Protein AF-A0A6J1W3P2-F1 (afdb_monomer_lite)

Foldseek 3Di:
DCVVLCVPDDDDPVCLLQDALVNLLSLLQVLVCLVPVPDDCVVHDCLPVVQVVCVVLPPPDGDHSVLSRCCNPNVSVVVSVVSSVVSNVSSVVVVVCVVCVPPPVVPDPDDDDDDDDDDDDDD

pLDDT: mean 83.24, std 16.99, range [40.06, 97.94]

Secondary structure (DSSP, 8-state):
-TTTTT-SS---HHHHHT--HHHHHHHHHHHHHTT-TT---TTS-HHHHHHHHHHHTT-SS---HHHHHSTTSTTTHHHHHHHHHHHHHHHHHHHHHHHS------TTS----SS--------

Sequence (123 aa):
FLTRYGYGPIVTVKSLQTLSVKDFVKIFSFIYEQFCPSYDLSGSKFEEEIPRIFKDLGYPFALSKSSMYTVGAPHMWPQIVVALVWLIDCYKLFTYMKEKPQSFDEEQILGETVDGILHNKVF

Structure (mmCIF, N/CA/C/O backbone):
data_AF-A0A6J1W3P2-F1
#
_entry.id   AF-A0A6J1W3P2-F1
#
loop_
_atom_site.group_PDB
_atom_site.id
_atom_site.type_symbol
_atom_site.label_atom_id
_atom_site.label_alt_id
_atom_site.label_comp_id
_atom_site.label_asym_id
_atom_site.label_entity_id
_atom_site.label_seq_id
_atom_site.pdbx_PDB_ins_code
_atom_site.Cartn_x
_atom_site.Cartn_y
_atom_site.Cartn_z
_atom_site.occupancy
_atom_site.B_iso_or_equiv
_atom_site.auth_seq_id
_atom_site.auth_comp_id
_atom_site.auth_asym_id
_atom_site.auth_atom_id
_atom_site.pdbx_PDB_model_num
ATOM 1 N N . PHE A 1 1 ? -10.287 1.479 -8.592 1.00 89.56 1 PHE A N 1
ATOM 2 C CA . PHE A 1 1 ? -10.245 2.215 -7.312 1.00 89.56 1 PHE A CA 1
ATOM 3 C C . PHE A 1 1 ? -9.426 3.488 -7.456 1.00 89.56 1 PHE A C 1
ATOM 5 O O . PHE A 1 1 ? -10.027 4.547 -7.450 1.00 89.56 1 PHE A O 1
ATOM 12 N N . LEU A 1 2 ? -8.117 3.391 -7.717 1.00 92.06 2 LEU A N 1
ATOM 13 C CA . LEU A 1 2 ? -7.205 4.540 -7.856 1.00 92.06 2 LEU A CA 1
ATOM 14 C C . LEU A 1 2 ? -7.755 5.668 -8.747 1.00 92.06 2 LEU A C 1
ATOM 16 O O . LEU A 1 2 ? -7.921 6.784 -8.278 1.00 92.06 2 LEU A O 1
ATOM 20 N N . THR A 1 3 ? -8.176 5.362 -9.978 1.00 90.88 3 THR A N 1
ATOM 21 C CA . THR A 1 3 ? -8.790 6.358 -10.878 1.00 90.88 3 THR A CA 1
ATOM 22 C C . THR A 1 3 ? -10.088 6.959 -10.329 1.00 90.88 3 THR A C 1
ATOM 24 O O . THR A 1 3 ? -10.329 8.147 -10.489 1.00 90.88 3 THR A O 1
ATOM 27 N N . ARG A 1 4 ? -10.931 6.154 -9.666 1.00 90.12 4 ARG A N 1
ATOM 28 C CA . ARG A 1 4 ? -12.237 6.594 -9.141 1.00 90.12 4 ARG A CA 1
ATOM 29 C C . ARG A 1 4 ? -12.090 7.588 -7.988 1.00 90.12 4 ARG A C 1
ATOM 31 O O . ARG A 1 4 ? -12.907 8.490 -7.885 1.00 90.12 4 ARG A O 1
ATOM 38 N N . TYR A 1 5 ? -11.079 7.405 -7.143 1.00 90.38 5 TYR A N 1
ATOM 39 C CA . TYR A 1 5 ? -10.814 8.264 -5.985 1.00 90.38 5 TYR A CA 1
ATOM 40 C C . TYR A 1 5 ? -9.812 9.389 -6.299 1.00 90.38 5 TYR A C 1
ATOM 42 O O . TYR A 1 5 ? -9.384 10.096 -5.397 1.00 90.38 5 TYR A O 1
ATOM 50 N N . GLY A 1 6 ? -9.438 9.573 -7.572 1.00 90.88 6 GLY A N 1
ATOM 51 C CA . GLY A 1 6 ? -8.596 10.694 -7.992 1.00 90.88 6 GLY A CA 1
ATOM 52 C C . GLY A 1 6 ? -7.105 10.521 -7.698 1.00 90.88 6 GLY A C 1
ATOM 53 O O . GLY A 1 6 ? -6.418 11.511 -7.466 1.00 90.88 6 GLY A O 1
ATOM 54 N N . TYR A 1 7 ? -6.581 9.290 -7.728 1.00 90.06 7 TYR A N 1
ATOM 55 C CA . TYR A 1 7 ? -5.133 9.071 -7.697 1.00 90.06 7 TYR A CA 1
ATOM 56 C C . TYR A 1 7 ? -4.492 9.803 -8.885 1.00 90.06 7 TYR A C 1
ATOM 58 O O . TYR A 1 7 ? -4.730 9.440 -10.036 1.00 90.06 7 TYR A O 1
ATOM 66 N N . GLY A 1 8 ? -3.731 10.863 -8.601 1.00 87.25 8 GLY A N 1
ATOM 67 C CA . GLY A 1 8 ? -3.222 11.795 -9.613 1.00 87.25 8 GLY A CA 1
ATOM 68 C C . GLY A 1 8 ? -2.392 11.150 -10.736 1.00 87.25 8 GLY A C 1
ATOM 69 O O . GLY A 1 8 ? -2.587 11.510 -11.898 1.00 87.25 8 GLY A O 1
ATOM 70 N N . PRO A 1 9 ? -1.475 10.204 -10.443 1.00 84.44 9 PRO A N 1
ATOM 71 C CA . PRO A 1 9 ? -0.714 9.515 -11.480 1.00 84.44 9 PRO A CA 1
ATOM 72 C C . PRO A 1 9 ? -1.586 8.627 -12.377 1.00 84.44 9 PRO A C 1
ATOM 74 O O . PRO A 1 9 ? -2.467 7.906 -11.911 1.00 84.44 9 PRO A O 1
ATOM 77 N N . ILE A 1 10 ? -1.272 8.602 -13.675 1.00 81.75 10 ILE A N 1
ATOM 78 C CA . ILE A 1 10 ? -1.911 7.682 -14.622 1.00 81.75 10 ILE A CA 1
ATOM 79 C C . ILE A 1 10 ? -1.441 6.258 -14.318 1.00 81.75 10 ILE A C 1
ATOM 81 O O . ILE A 1 10 ? -0.257 5.941 -14.434 1.00 81.75 10 ILE A O 1
ATOM 85 N N . VAL A 1 11 ? -2.383 5.386 -13.966 1.00 85.25 11 VAL A N 1
ATOM 86 C CA . VAL A 1 11 ? -2.122 3.972 -13.687 1.00 85.25 11 VAL A CA 1
ATOM 87 C C . VAL A 1 11 ? -2.716 3.116 -14.799 1.00 85.25 11 VAL A C 1
ATOM 89 O O . VAL A 1 11 ? -3.909 3.185 -15.083 1.00 85.25 11 VAL A O 1
ATOM 92 N N . THR A 1 12 ? -1.881 2.279 -15.414 1.00 84.69 12 THR A N 1
ATOM 93 C CA . THR A 1 12 ? -2.283 1.276 -16.409 1.00 84.69 12 THR A CA 1
ATOM 94 C C . THR A 1 12 ? -2.017 -0.130 -15.879 1.00 84.69 12 THR A C 1
ATOM 96 O O . THR A 1 12 ? -1.202 -0.322 -14.979 1.00 84.69 12 THR A O 1
ATOM 99 N N . VAL A 1 13 ? -2.645 -1.149 -16.471 1.00 82.75 13 VAL A N 1
ATOM 100 C CA . VAL A 1 13 ? -2.378 -2.554 -16.103 1.00 82.75 13 VAL A CA 1
ATOM 101 C C . VAL A 1 13 ? -0.896 -2.910 -16.288 1.00 82.75 13 VAL A C 1
ATOM 103 O O . VAL A 1 13 ? -0.321 -3.601 -15.454 1.00 82.75 13 VAL A O 1
ATOM 106 N N . LYS A 1 14 ? -0.253 -2.383 -17.339 1.00 81.62 14 LYS A N 1
ATOM 107 C CA . LYS A 1 14 ? 1.176 -2.609 -17.599 1.00 81.62 14 LYS A CA 1
ATOM 108 C C . LYS A 1 14 ? 2.069 -1.925 -16.567 1.00 81.62 14 LYS A C 1
ATOM 110 O O . LYS A 1 14 ? 2.984 -2.558 -16.060 1.00 81.62 14 LYS A O 1
ATOM 115 N N . SER A 1 15 ? 1.787 -0.665 -16.221 1.00 81.38 15 SER A N 1
ATOM 116 C CA . SER A 1 15 ? 2.583 0.046 -15.210 1.00 81.38 15 SER A CA 1
ATOM 117 C C . SER A 1 15 ? 2.446 -0.588 -13.827 1.00 81.38 15 SER A C 1
ATOM 119 O O . SER A 1 15 ? 3.390 -0.549 -13.049 1.00 81.38 15 SER A O 1
ATOM 121 N N . LEU A 1 16 ? 1.293 -1.205 -13.540 1.00 81.50 16 LEU A N 1
ATOM 122 C CA . LEU A 1 16 ? 1.069 -1.971 -12.318 1.00 81.50 16 LEU A CA 1
ATOM 123 C C . LEU A 1 16 ? 1.976 -3.205 -12.221 1.00 81.50 16 LEU A C 1
ATOM 125 O O . LEU A 1 16 ? 2.517 -3.479 -11.161 1.00 81.50 16 LEU A O 1
ATOM 129 N N . GLN A 1 17 ? 2.202 -3.918 -13.324 1.00 80.69 17 GLN A N 1
ATOM 130 C CA . GLN A 1 17 ? 3.057 -5.112 -13.340 1.00 80.69 17 GLN A CA 1
ATOM 131 C C . GLN A 1 17 ? 4.547 -4.816 -13.121 1.00 80.69 17 GLN A C 1
ATOM 133 O O . GLN A 1 17 ? 5.300 -5.722 -12.780 1.00 80.69 17 GLN A O 1
ATOM 138 N N . THR A 1 18 ? 4.975 -3.569 -13.318 1.00 81.81 18 THR A N 1
ATOM 139 C CA . THR A 1 18 ? 6.371 -3.131 -13.170 1.00 81.81 18 THR A CA 1
ATOM 140 C C . THR A 1 18 ? 6.496 -2.034 -12.114 1.00 81.81 18 THR A C 1
ATOM 142 O O . THR A 1 18 ? 7.213 -1.052 -12.311 1.00 81.81 18 THR A O 1
ATOM 145 N N . LEU A 1 19 ? 5.741 -2.153 -11.021 1.00 85.25 19 LEU A N 1
ATOM 146 C CA . LEU A 1 19 ? 5.683 -1.124 -9.993 1.00 85.25 19 LEU A CA 1
ATOM 147 C C . LEU A 1 19 ? 7.014 -1.011 -9.239 1.00 85.25 19 LEU A C 1
ATOM 149 O O . LEU A 1 19 ? 7.551 -2.008 -8.752 1.00 85.25 19 LEU A O 1
ATOM 153 N N . SER A 1 20 ? 7.531 0.208 -9.082 1.00 90.19 20 SER A N 1
ATOM 154 C CA . SER A 1 20 ? 8.659 0.436 -8.179 1.00 90.19 20 SER A CA 1
ATOM 155 C C . SER A 1 20 ? 8.203 0.399 -6.715 1.00 90.19 20 SER A C 1
ATOM 157 O O . SER A 1 20 ? 7.032 0.627 -6.408 1.00 90.19 20 SER A O 1
ATOM 159 N N . VAL A 1 21 ? 9.139 0.189 -5.784 1.00 92.19 21 VAL A N 1
ATOM 160 C CA . VAL A 1 21 ? 8.868 0.307 -4.336 1.00 92.19 21 VAL A CA 1
ATOM 161 C C . VAL A 1 21 ? 8.288 1.685 -3.998 1.00 92.19 21 VAL A C 1
ATOM 163 O O . VAL A 1 21 ? 7.344 1.796 -3.223 1.00 92.19 21 VAL A O 1
ATOM 166 N N . LYS A 1 22 ? 8.796 2.747 -4.634 1.00 91.00 22 LYS A N 1
ATOM 167 C CA . LYS A 1 22 ? 8.313 4.118 -4.427 1.00 91.00 22 LYS A CA 1
ATOM 168 C C . LYS A 1 22 ? 6.866 4.290 -4.885 1.00 91.00 22 LYS A C 1
ATOM 170 O O . LYS A 1 22 ? 6.091 4.971 -4.219 1.00 91.00 22 LYS A O 1
ATOM 175 N N . ASP A 1 23 ? 6.504 3.689 -6.012 1.00 91.62 23 ASP A N 1
ATOM 176 C CA . ASP A 1 23 ? 5.132 3.737 -6.515 1.00 91.62 23 ASP A CA 1
ATOM 177 C C . ASP A 1 23 ? 4.198 2.906 -5.636 1.00 91.62 23 ASP A C 1
ATOM 179 O O . ASP A 1 23 ? 3.095 3.356 -5.341 1.00 91.62 23 ASP A O 1
ATOM 183 N N . PHE A 1 24 ? 4.656 1.753 -5.138 1.00 93.44 24 PHE A N 1
ATOM 184 C CA . PHE A 1 24 ? 3.901 0.937 -4.183 1.00 93.44 24 PHE A CA 1
ATOM 185 C C . PHE A 1 24 ? 3.573 1.731 -2.925 1.00 93.44 24 PHE A C 1
ATOM 187 O O . PHE A 1 24 ? 2.412 1.798 -2.535 1.00 93.44 24 PHE A O 1
ATOM 194 N N . VAL A 1 25 ? 4.578 2.384 -2.341 1.00 93.88 25 VAL A N 1
ATOM 195 C CA . VAL A 1 25 ? 4.407 3.213 -1.146 1.00 93.88 25 VAL A CA 1
ATOM 196 C C . VAL A 1 25 ? 3.394 4.331 -1.403 1.00 93.88 25 VAL A C 1
ATOM 198 O O . VAL A 1 25 ? 2.477 4.509 -0.612 1.00 93.88 25 VAL A O 1
ATOM 201 N N . LYS A 1 26 ? 3.482 5.032 -2.542 1.00 92.94 26 LYS A N 1
ATOM 202 C CA . LYS A 1 26 ? 2.505 6.074 -2.906 1.00 92.94 26 LYS A CA 1
ATOM 203 C C . LYS A 1 26 ? 1.087 5.531 -3.070 1.00 92.94 26 LYS A C 1
ATOM 205 O O . LYS A 1 26 ? 0.136 6.197 -2.678 1.00 92.94 26 LYS A O 1
ATOM 210 N N . ILE A 1 27 ? 0.934 4.367 -3.702 1.00 94.44 27 ILE A N 1
ATOM 211 C CA . ILE A 1 27 ? -0.373 3.726 -3.887 1.00 94.44 27 ILE A CA 1
ATOM 212 C C . ILE A 1 27 ? -0.946 3.305 -2.534 1.00 94.44 27 ILE A C 1
ATOM 214 O O . ILE A 1 27 ? -2.114 3.576 -2.267 1.00 94.44 27 ILE A O 1
ATOM 218 N N . PHE A 1 28 ? -0.133 2.675 -1.685 1.00 95.44 28 PHE A N 1
ATOM 219 C CA . PHE A 1 28 ? -0.529 2.287 -0.337 1.00 95.44 28 PHE A CA 1
ATOM 220 C C . PHE A 1 28 ? -0.976 3.505 0.475 1.00 95.44 28 PHE A C 1
ATOM 222 O O . PHE A 1 28 ? -2.098 3.499 0.975 1.00 95.44 28 PHE A O 1
ATOM 229 N N . SER A 1 29 ? -0.151 4.556 0.549 1.00 94.44 29 SER A N 1
ATOM 230 C CA . SER A 1 29 ? -0.478 5.775 1.297 1.00 94.44 29 SER A CA 1
ATOM 231 C C . SER A 1 29 ? -1.778 6.396 0.807 1.00 94.44 29 SER A C 1
ATOM 233 O O . SER A 1 29 ? -2.663 6.637 1.614 1.00 94.44 29 SER A O 1
ATOM 235 N N . PHE A 1 30 ? -1.960 6.527 -0.509 1.00 94.81 30 PHE A N 1
ATOM 236 C CA . PHE A 1 30 ? -3.196 7.064 -1.075 1.00 94.81 30 PHE A CA 1
ATOM 237 C C . PHE A 1 30 ? -4.447 6.267 -0.667 1.00 94.81 30 PHE A C 1
ATOM 239 O O . PHE A 1 30 ? -5.490 6.853 -0.376 1.00 94.81 30 PHE A O 1
ATOM 246 N N . ILE A 1 31 ? -4.367 4.929 -0.664 1.00 95.12 31 ILE A N 1
ATOM 247 C CA . ILE A 1 31 ? -5.483 4.076 -0.229 1.00 95.12 31 ILE A CA 1
ATOM 248 C C . ILE A 1 31 ? -5.707 4.241 1.278 1.00 95.12 31 ILE A C 1
ATOM 250 O O . ILE A 1 31 ? -6.850 4.363 1.713 1.00 95.12 31 ILE A O 1
ATOM 254 N N . TYR A 1 32 ? -4.638 4.251 2.075 1.00 94.56 32 TYR A N 1
ATOM 255 C CA . TYR A 1 32 ? -4.738 4.309 3.529 1.00 94.56 32 TYR A CA 1
ATOM 256 C C . TYR A 1 32 ? -5.200 5.682 4.048 1.00 94.56 32 TYR A C 1
ATOM 258 O O . TYR A 1 32 ? -5.978 5.750 4.997 1.00 94.56 32 TYR A O 1
ATOM 266 N N . GLU A 1 33 ? -4.850 6.767 3.358 1.00 93.94 33 GLU A N 1
ATOM 267 C CA . GLU A 1 33 ? -5.364 8.124 3.595 1.00 93.94 33 GLU A CA 1
ATOM 268 C C . GLU A 1 33 ? -6.895 8.205 3.482 1.00 93.94 33 GLU A C 1
ATOM 270 O O . GLU A 1 33 ? -7.516 9.049 4.127 1.00 93.94 33 GLU A O 1
ATOM 275 N N . GLN A 1 34 ? -7.535 7.299 2.726 1.00 91.69 34 GLN A N 1
ATOM 276 C CA . GLN A 1 34 ? -9.000 7.234 2.672 1.00 91.69 34 GLN A CA 1
ATOM 277 C C . GLN A 1 34 ? -9.616 6.791 4.008 1.00 91.69 34 GLN A C 1
ATOM 279 O O . GLN A 1 34 ? -10.750 7.159 4.312 1.00 91.69 34 GLN A O 1
ATOM 284 N N . PHE A 1 35 ? -8.887 6.004 4.806 1.00 87.25 35 PHE A N 1
ATOM 285 C CA . PHE A 1 35 ? -9.290 5.632 6.164 1.00 87.25 35 PHE A CA 1
ATOM 286 C C . PHE A 1 35 ? -8.880 6.690 7.184 1.00 87.25 35 PHE A C 1
ATOM 288 O O . PHE A 1 35 ? -9.663 7.043 8.063 1.00 87.25 35 PHE A O 1
ATOM 295 N N . CYS A 1 36 ? -7.639 7.163 7.079 1.00 88.88 36 CYS A N 1
ATOM 296 C CA . CYS A 1 36 ? -7.019 8.065 8.035 1.00 88.88 36 CYS A CA 1
ATOM 297 C C . CYS A 1 36 ? -6.439 9.277 7.294 1.00 88.88 36 CYS A C 1
ATOM 299 O O . CYS A 1 36 ? -5.286 9.232 6.864 1.00 88.88 36 CYS A O 1
ATOM 301 N N . PRO A 1 37 ? -7.200 10.379 7.153 1.00 88.88 37 PRO A N 1
ATOM 302 C CA . PRO A 1 37 ? -6.749 11.564 6.418 1.00 88.88 37 PRO A CA 1
ATOM 303 C C . PRO A 1 37 ? -5.502 12.244 7.001 1.00 88.88 37 PRO A C 1
ATOM 305 O O . PRO A 1 37 ? -4.864 13.037 6.320 1.00 88.88 37 PRO A O 1
ATOM 308 N N . SER A 1 38 ? -5.163 11.963 8.263 1.00 88.00 38 SER A N 1
ATOM 309 C CA . SER A 1 38 ? -3.959 12.467 8.934 1.00 88.00 38 SER A CA 1
ATOM 310 C C . SER A 1 38 ? -2.757 11.527 8.817 1.00 88.00 38 SER A C 1
ATOM 312 O O . SER A 1 38 ? -1.765 11.730 9.513 1.00 88.00 38 SER A O 1
ATOM 314 N N . TYR A 1 39 ? -2.859 10.455 8.030 1.00 88.56 39 TYR A N 1
ATOM 315 C CA . TYR A 1 39 ? -1.763 9.517 7.850 1.00 88.56 39 TYR A CA 1
ATOM 316 C C . TYR A 1 39 ? -0.586 10.185 7.135 1.00 88.56 39 TYR A C 1
ATOM 318 O O . TYR A 1 39 ? -0.744 10.749 6.056 1.00 88.56 39 TYR A O 1
ATOM 326 N N . ASP A 1 40 ? 0.599 10.073 7.728 1.00 84.88 40 ASP A N 1
ATOM 327 C CA . ASP A 1 40 ? 1.853 10.511 7.130 1.00 84.88 40 ASP A CA 1
ATOM 328 C C . ASP A 1 40 ? 2.945 9.472 7.402 1.00 84.88 40 ASP A C 1
ATOM 330 O O . ASP A 1 40 ? 3.196 9.088 8.543 1.00 84.88 40 ASP A O 1
ATOM 334 N N . LEU A 1 41 ? 3.599 9.027 6.330 1.00 84.62 41 LEU A N 1
ATOM 335 C CA . LEU A 1 41 ? 4.685 8.048 6.362 1.00 84.62 41 LEU A CA 1
ATOM 336 C C . LEU A 1 41 ? 6.062 8.717 6.569 1.00 84.62 41 LEU A C 1
ATOM 338 O O . LEU A 1 41 ? 7.068 8.025 6.713 1.00 84.62 41 LEU A O 1
ATOM 342 N N . SER A 1 42 ? 6.153 10.054 6.560 1.00 77.00 42 SER A N 1
ATOM 343 C CA . SER A 1 42 ? 7.431 10.789 6.545 1.00 77.00 42 SER A CA 1
ATOM 344 C C . SER A 1 42 ? 8.348 10.520 7.751 1.00 77.00 42 SER A C 1
ATOM 346 O O . SER A 1 42 ? 9.565 10.673 7.638 1.00 77.00 42 SER A O 1
ATOM 348 N N . GLY A 1 43 ? 7.791 10.075 8.883 1.00 72.19 43 GLY A N 1
ATOM 349 C CA . GLY A 1 43 ? 8.524 9.786 10.121 1.00 72.19 43 GLY A CA 1
ATOM 350 C C . GLY A 1 43 ? 8.998 8.338 10.295 1.00 72.19 43 GLY A C 1
ATOM 351 O O . GLY A 1 43 ? 9.633 8.032 11.305 1.00 72.19 43 GLY A O 1
ATOM 352 N N . SER A 1 44 ? 8.705 7.445 9.348 1.00 83.44 44 SER A N 1
ATOM 353 C CA . SER A 1 44 ? 8.765 5.998 9.576 1.00 83.44 44 SER A CA 1
ATOM 354 C C . SER A 1 44 ? 9.375 5.215 8.416 1.00 83.44 44 SER A C 1
ATOM 356 O O . SER A 1 44 ? 9.338 5.599 7.249 1.00 83.44 44 SER A O 1
ATOM 358 N N . LYS A 1 45 ? 9.910 4.038 8.746 1.00 91.81 45 LYS A N 1
ATOM 359 C CA . LYS A 1 45 ? 10.403 3.063 7.770 1.00 91.81 45 LYS A CA 1
ATOM 360 C C . LYS A 1 45 ? 9.236 2.309 7.144 1.00 91.81 45 LYS A C 1
ATOM 362 O O . LYS A 1 45 ? 8.569 1.529 7.827 1.00 91.81 45 LYS A O 1
ATOM 367 N N . PHE A 1 46 ? 8.997 2.518 5.851 1.00 93.56 46 PHE A N 1
ATOM 368 C CA . PHE A 1 46 ? 7.870 1.914 5.131 1.00 93.56 46 PHE A CA 1
ATOM 369 C C . PHE A 1 46 ? 7.852 0.380 5.239 1.00 93.56 46 PHE A C 1
ATOM 371 O O . PHE A 1 46 ? 6.787 -0.222 5.339 1.00 93.56 46 PHE A O 1
ATOM 378 N N . GLU A 1 47 ? 9.025 -0.257 5.264 1.00 94.31 47 GLU A N 1
ATOM 379 C CA . GLU A 1 47 ? 9.175 -1.708 5.334 1.00 94.31 47 GLU A CA 1
ATOM 380 C C . GLU A 1 47 ? 8.787 -2.306 6.694 1.00 94.31 47 GLU A C 1
ATOM 382 O O . GLU A 1 47 ? 8.626 -3.519 6.814 1.00 94.31 47 GLU A O 1
ATOM 387 N N . GLU A 1 48 ? 8.663 -1.464 7.722 1.00 94.62 48 GLU A N 1
ATOM 388 C CA . GLU A 1 48 ? 8.183 -1.819 9.059 1.00 94.62 48 GLU A CA 1
ATOM 389 C C . GLU A 1 48 ? 6.742 -1.357 9.261 1.00 94.62 48 GLU A C 1
ATOM 391 O O . GLU A 1 48 ? 5.910 -2.111 9.764 1.00 94.62 48 GLU A O 1
ATOM 396 N N . GLU A 1 49 ? 6.439 -0.130 8.846 1.00 94.69 49 GLU A N 1
ATOM 397 C CA . GLU A 1 49 ? 5.135 0.484 9.043 1.00 94.69 49 GLU A CA 1
ATOM 398 C C . GLU A 1 49 ? 4.034 -0.173 8.214 1.00 94.69 49 GLU A C 1
ATOM 400 O O . GLU A 1 49 ? 2.987 -0.501 8.766 1.00 94.69 49 GLU A O 1
ATOM 405 N N . ILE A 1 50 ? 4.262 -0.422 6.921 1.00 95.50 50 ILE A N 1
ATOM 406 C CA . ILE A 1 50 ? 3.227 -0.996 6.054 1.00 95.50 50 ILE A CA 1
ATOM 407 C C . ILE A 1 50 ? 2.812 -2.392 6.556 1.00 95.50 50 ILE A C 1
ATOM 409 O O . ILE A 1 50 ? 1.616 -2.604 6.772 1.00 95.50 50 ILE A O 1
ATOM 413 N N . PRO A 1 51 ? 3.737 -3.336 6.842 1.00 95.56 51 PRO A N 1
ATOM 414 C CA . PRO A 1 51 ? 3.366 -4.611 7.453 1.00 95.56 51 PRO A CA 1
ATOM 415 C C . PRO A 1 51 ? 2.668 -4.483 8.809 1.00 95.56 51 PRO A C 1
ATOM 417 O O . PRO A 1 51 ? 1.750 -5.255 9.086 1.00 95.56 51 PRO A O 1
ATOM 420 N N . ARG A 1 52 ? 3.080 -3.520 9.648 1.00 95.25 52 ARG A N 1
ATOM 421 C CA . ARG A 1 52 ? 2.432 -3.248 10.938 1.00 95.25 52 ARG A CA 1
ATOM 422 C C . ARG A 1 52 ? 0.974 -2.838 10.735 1.00 95.25 52 ARG A C 1
ATOM 424 O O . ARG A 1 52 ? 0.105 -3.451 11.336 1.00 95.25 52 ARG A O 1
ATOM 431 N N . ILE A 1 53 ? 0.700 -1.900 9.827 1.00 95.50 53 ILE A N 1
ATOM 432 C CA . ILE A 1 53 ? -0.664 -1.450 9.512 1.00 95.50 53 ILE A CA 1
ATOM 433 C C . ILE A 1 53 ? -1.526 -2.613 9.012 1.00 95.50 53 ILE A C 1
ATOM 435 O O . ILE A 1 53 ? -2.632 -2.808 9.503 1.00 95.50 53 ILE A O 1
ATOM 439 N N . PHE A 1 54 ? -1.025 -3.425 8.074 1.00 96.69 54 PHE A N 1
ATOM 440 C CA . PHE A 1 54 ? -1.766 -4.601 7.604 1.00 96.69 54 PHE A CA 1
ATOM 441 C C . PHE A 1 54 ? -2.100 -5.560 8.751 1.00 96.69 54 PHE A C 1
ATOM 443 O O . PHE A 1 54 ? -3.228 -6.041 8.838 1.00 96.69 54 PHE A O 1
ATOM 450 N N . LYS A 1 55 ? -1.144 -5.808 9.651 1.00 96.19 55 LYS A N 1
ATOM 451 C CA . LYS A 1 55 ? -1.359 -6.645 10.834 1.00 96.19 55 LYS A CA 1
ATOM 452 C C . LYS A 1 55 ? -2.409 -6.049 11.775 1.00 96.19 55 LYS A C 1
ATOM 454 O O . LYS A 1 55 ? -3.288 -6.781 12.218 1.00 96.19 55 LYS A O 1
ATOM 459 N N . ASP A 1 56 ? -2.336 -4.751 12.050 1.00 94.81 56 ASP A N 1
ATOM 460 C CA . ASP A 1 56 ? -3.251 -4.051 12.959 1.00 94.81 56 ASP A CA 1
ATOM 461 C C . ASP A 1 56 ? -4.686 -4.009 12.406 1.00 94.81 56 ASP A C 1
ATOM 463 O O . ASP A 1 56 ? -5.648 -4.109 13.163 1.00 94.81 56 ASP A O 1
ATOM 467 N N . LEU A 1 57 ? -4.841 -3.953 11.078 1.00 94.88 57 LEU A N 1
ATOM 468 C CA . LEU A 1 57 ? -6.132 -4.075 10.392 1.00 94.88 57 LEU A CA 1
ATOM 469 C C . LEU A 1 57 ? -6.658 -5.524 10.323 1.00 94.88 57 LEU A C 1
ATOM 471 O O . LEU A 1 57 ? -7.767 -5.747 9.840 1.00 94.88 57 LEU A O 1
ATOM 475 N N . GLY A 1 58 ? -5.881 -6.515 10.772 1.00 96.50 58 GLY A N 1
ATOM 476 C CA . GLY A 1 58 ? -6.279 -7.924 10.786 1.00 96.50 58 GLY A CA 1
ATOM 477 C C . GLY A 1 58 ? -6.010 -8.687 9.485 1.00 96.50 58 GLY A C 1
ATOM 478 O O . GLY A 1 58 ? -6.668 -9.695 9.224 1.00 96.50 58 GLY A O 1
ATOM 479 N N . TYR A 1 59 ? -5.059 -8.245 8.656 1.00 97.31 59 TYR A N 1
ATOM 480 C CA . TYR A 1 59 ? -4.674 -8.977 7.449 1.00 97.31 59 TYR A CA 1
ATOM 481 C C . TYR A 1 59 ? -4.081 -10.353 7.815 1.00 97.31 59 TYR A C 1
ATOM 483 O O . TYR A 1 59 ? -3.104 -10.419 8.567 1.00 97.31 59 TYR A O 1
ATOM 491 N N . PRO A 1 60 ? -4.625 -11.467 7.288 1.00 94.62 60 PRO A N 1
ATOM 492 C CA . PRO A 1 60 ? -4.285 -12.808 7.771 1.00 94.62 60 PRO A CA 1
ATOM 493 C C . PRO A 1 60 ? -2.954 -13.352 7.232 1.00 94.62 60 PRO A C 1
ATOM 495 O O . PRO A 1 60 ? -2.475 -14.379 7.711 1.00 94.62 60 PRO A O 1
ATOM 498 N N . PHE A 1 61 ? -2.348 -12.699 6.236 1.00 94.75 61 PHE A N 1
ATOM 499 C CA . PHE A 1 61 ? -1.108 -13.159 5.611 1.00 94.75 61 PHE A CA 1
ATOM 500 C C . PHE A 1 61 ? 0.069 -12.269 6.005 1.00 94.75 61 PHE A C 1
ATOM 502 O O . PHE A 1 61 ? 0.000 -11.045 5.931 1.00 94.75 61 PHE A O 1
ATOM 509 N N . ALA A 1 62 ? 1.189 -12.879 6.387 1.00 91.69 62 ALA A N 1
ATOM 510 C CA . ALA A 1 62 ? 2.371 -12.124 6.777 1.00 91.69 62 ALA A CA 1
ATOM 511 C C . ALA A 1 62 ? 2.986 -11.370 5.582 1.00 91.69 62 ALA A C 1
ATOM 513 O O . ALA A 1 62 ? 3.202 -11.940 4.510 1.00 91.69 62 ALA A O 1
ATOM 514 N N . LEU A 1 63 ? 3.329 -10.100 5.804 1.00 94.62 63 LEU A N 1
ATOM 515 C CA . LEU A 1 63 ? 4.159 -9.293 4.912 1.00 94.62 63 LEU A CA 1
ATOM 516 C C . LEU A 1 63 ? 5.516 -9.092 5.587 1.00 94.62 63 LEU A C 1
ATOM 518 O O . LEU A 1 63 ? 5.605 -8.474 6.646 1.00 94.62 63 LEU A O 1
ATOM 522 N N . SER A 1 64 ? 6.577 -9.660 5.020 1.00 93.56 64 SER A N 1
ATOM 523 C CA . SER A 1 64 ? 7.921 -9.514 5.581 1.00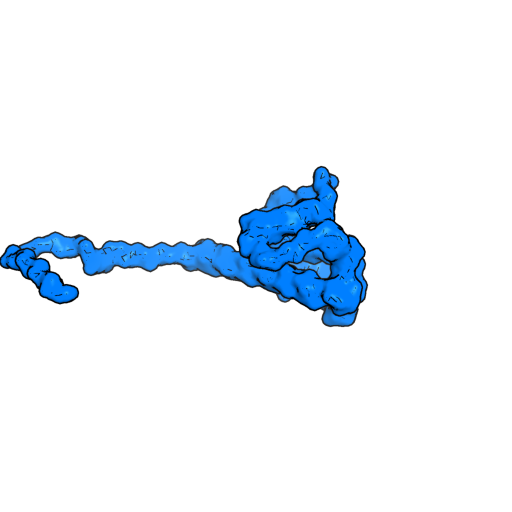 93.56 64 SER A CA 1
ATOM 524 C C . SER A 1 64 ? 8.566 -8.200 5.132 1.00 93.56 64 SER A C 1
ATOM 526 O O . SER A 1 64 ? 8.187 -7.614 4.115 1.00 93.56 64 SER A O 1
ATOM 528 N N . LYS A 1 65 ? 9.624 -7.776 5.836 1.00 92.81 65 LYS A N 1
ATOM 529 C CA . LYS A 1 65 ? 10.467 -6.650 5.396 1.00 92.81 65 LYS A CA 1
ATOM 530 C C . LYS A 1 65 ? 11.007 -6.863 3.980 1.00 92.81 65 LYS A C 1
ATOM 532 O O . LYS A 1 65 ? 11.010 -5.934 3.183 1.00 92.81 65 LYS A O 1
ATOM 537 N N . SER A 1 66 ? 11.442 -8.082 3.649 1.00 92.44 66 SER A N 1
ATOM 538 C CA . SER A 1 66 ? 11.979 -8.389 2.318 1.00 92.44 66 SER A CA 1
ATOM 539 C C . SER A 1 66 ? 10.928 -8.229 1.220 1.00 92.44 66 SER A C 1
ATOM 541 O O . SER A 1 66 ? 11.244 -7.652 0.183 1.00 92.44 66 SER A O 1
ATOM 543 N N . SER A 1 67 ? 9.677 -8.634 1.469 1.00 91.19 67 SER A N 1
ATOM 544 C CA . SER A 1 67 ? 8.566 -8.431 0.531 1.00 91.19 67 SER A CA 1
ATOM 545 C C . SER A 1 67 ? 8.345 -6.956 0.193 1.00 91.19 67 SER A C 1
ATOM 547 O O . SER A 1 67 ? 7.998 -6.643 -0.941 1.00 91.19 67 SER A O 1
ATOM 549 N N . MET A 1 68 ? 8.589 -6.042 1.139 1.00 94.44 68 MET A N 1
ATOM 550 C CA . MET A 1 68 ? 8.443 -4.594 0.923 1.00 94.44 68 MET A CA 1
ATOM 551 C C . MET A 1 68 ? 9.512 -4.023 -0.023 1.00 94.44 68 MET A C 1
ATOM 553 O O . MET A 1 68 ? 9.257 -3.046 -0.722 1.00 94.44 68 MET A O 1
ATOM 557 N N . TYR A 1 69 ? 10.680 -4.660 -0.120 1.00 92.81 69 TYR A N 1
ATOM 558 C CA . TYR A 1 69 ? 11.732 -4.268 -1.063 1.00 92.81 69 TYR A CA 1
ATOM 559 C C . TYR A 1 69 ? 11.590 -4.922 -2.445 1.00 92.81 69 TYR A C 1
ATOM 561 O O . TYR A 1 69 ? 12.166 -4.433 -3.415 1.00 92.81 69 TYR A O 1
ATOM 569 N N . THR A 1 70 ? 10.814 -6.003 -2.563 1.00 92.88 70 THR A N 1
ATOM 570 C CA . THR A 1 70 ? 10.651 -6.774 -3.808 1.00 92.88 70 THR A CA 1
ATOM 571 C C . THR A 1 70 ? 9.237 -6.709 -4.379 1.00 92.88 70 THR A C 1
ATOM 573 O O . THR A 1 70 ? 8.858 -7.557 -5.182 1.00 92.88 70 THR A O 1
ATOM 576 N N . VAL A 1 71 ? 8.456 -5.688 -4.017 1.00 92.38 71 VAL A N 1
ATOM 577 C CA . VAL A 1 71 ? 7.021 -5.606 -4.338 1.00 92.38 71 VAL A CA 1
ATOM 578 C C . VAL A 1 71 ? 6.681 -5.763 -5.821 1.00 92.38 71 VAL A C 1
ATOM 580 O O . VAL A 1 71 ? 5.665 -6.369 -6.138 1.00 92.38 71 VAL A O 1
ATOM 583 N N . GLY A 1 72 ? 7.531 -5.271 -6.727 1.00 88.62 72 GLY A N 1
ATOM 584 C CA . GLY A 1 72 ? 7.344 -5.377 -8.180 1.00 88.62 72 GLY A CA 1
ATOM 585 C C . GLY A 1 72 ? 7.911 -6.651 -8.815 1.00 88.62 72 GLY A C 1
ATOM 586 O O . GLY A 1 72 ? 7.853 -6.802 -10.033 1.00 88.62 72 GLY A O 1
ATOM 587 N N . ALA A 1 73 ? 8.504 -7.563 -8.037 1.00 90.94 73 ALA A N 1
ATOM 588 C CA . ALA A 1 73 ? 9.074 -8.791 -8.582 1.00 90.94 73 ALA A CA 1
ATOM 589 C C . ALA A 1 73 ? 7.954 -9.734 -9.070 1.00 90.94 73 ALA A C 1
ATOM 591 O O . ALA A 1 73 ? 6.958 -9.883 -8.365 1.00 90.94 73 ALA A O 1
ATOM 592 N N . PRO A 1 74 ? 8.101 -10.446 -10.206 1.00 89.44 74 PRO A N 1
ATOM 593 C CA . PRO A 1 74 ? 7.018 -11.255 -10.785 1.00 89.44 74 PRO A CA 1
ATOM 594 C C . PRO A 1 74 ? 6.396 -12.298 -9.843 1.00 89.44 74 PRO A C 1
ATOM 596 O O . PRO A 1 74 ? 5.203 -12.571 -9.925 1.00 89.44 74 PRO A O 1
ATOM 599 N N . HIS A 1 75 ? 7.193 -12.862 -8.933 1.00 89.75 75 HIS A N 1
ATOM 600 C CA . HIS A 1 75 ? 6.739 -13.841 -7.940 1.00 89.75 75 HIS A CA 1
ATOM 601 C C . HIS A 1 75 ? 6.107 -13.199 -6.693 1.00 89.75 75 HIS A C 1
ATOM 603 O O . HIS A 1 75 ? 5.405 -13.874 -5.949 1.00 89.75 75 HIS A O 1
ATOM 609 N N . MET A 1 76 ? 6.361 -11.910 -6.457 1.00 92.38 76 MET A N 1
ATOM 610 C CA . MET A 1 76 ? 5.928 -11.170 -5.269 1.00 92.38 76 MET A CA 1
ATOM 611 C C . MET A 1 76 ? 4.708 -10.290 -5.563 1.00 92.38 76 MET A C 1
ATOM 613 O O . MET A 1 76 ? 3.786 -10.197 -4.754 1.00 92.38 76 MET A O 1
ATOM 617 N N . TRP A 1 77 ? 4.669 -9.689 -6.752 1.00 90.94 77 TRP A N 1
ATOM 618 C CA . TRP A 1 77 ? 3.627 -8.764 -7.182 1.00 90.94 77 TRP A CA 1
ATOM 619 C C . TRP A 1 77 ? 2.199 -9.300 -6.989 1.00 90.94 7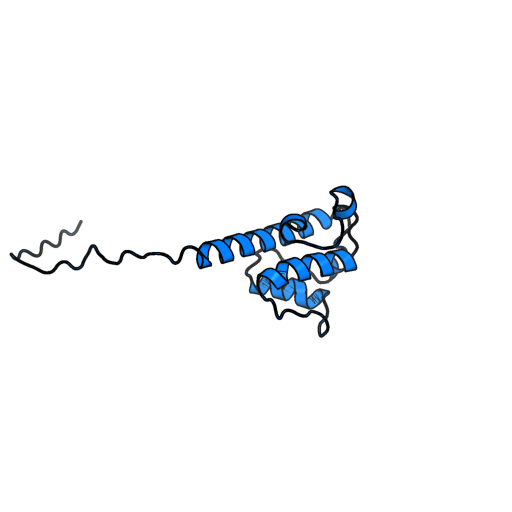7 TRP A C 1
ATOM 621 O O . TRP A 1 77 ? 1.386 -8.561 -6.433 1.00 90.94 77 TRP A O 1
ATOM 631 N N . PRO A 1 78 ? 1.864 -10.569 -7.323 1.00 92.62 78 PRO A N 1
ATOM 632 C CA . PRO A 1 78 ? 0.520 -11.095 -7.080 1.00 92.62 78 PRO A CA 1
ATOM 633 C C . PRO A 1 78 ? 0.090 -11.004 -5.610 1.00 92.62 78 PRO A C 1
ATOM 635 O O . PRO A 1 78 ? -1.022 -10.571 -5.321 1.00 92.62 78 PRO A O 1
ATOM 638 N N . GLN A 1 79 ? 0.978 -11.341 -4.67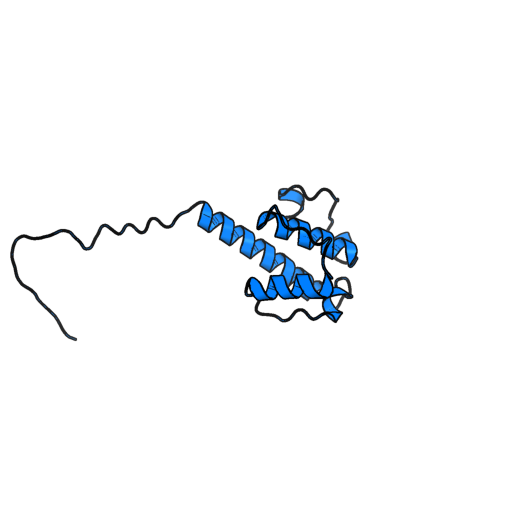1 1.00 93.50 79 GLN A N 1
ATOM 639 C CA . GLN A 1 79 ? 0.684 -11.270 -3.237 1.00 93.50 79 GLN A CA 1
ATOM 640 C C . GLN A 1 79 ? 0.552 -9.817 -2.754 1.00 93.50 79 GLN A C 1
ATOM 642 O O . GLN A 1 79 ? -0.307 -9.528 -1.922 1.00 93.50 79 GLN A O 1
ATOM 647 N N . ILE A 1 80 ? 1.347 -8.890 -3.299 1.00 94.44 80 ILE A N 1
ATOM 648 C CA . ILE A 1 80 ? 1.224 -7.459 -2.986 1.00 94.44 80 ILE A CA 1
ATOM 649 C C . ILE A 1 80 ? -0.101 -6.889 -3.494 1.00 94.44 80 ILE A C 1
ATOM 651 O O . ILE A 1 80 ? -0.777 -6.164 -2.767 1.00 94.44 80 ILE A O 1
ATOM 655 N N . VAL A 1 81 ? -0.510 -7.239 -4.715 1.00 93.56 81 VAL A N 1
ATOM 656 C CA . VAL A 1 81 ? -1.804 -6.814 -5.265 1.00 93.56 81 VAL A CA 1
ATOM 657 C C . VAL A 1 81 ? -2.950 -7.339 -4.422 1.00 93.56 81 VAL A C 1
ATOM 659 O O . VAL A 1 81 ? -3.862 -6.575 -4.125 1.00 93.56 81 VAL A O 1
ATOM 662 N N . VAL A 1 82 ? -2.903 -8.608 -4.011 1.00 95.88 82 VAL A N 1
ATOM 663 C CA . VAL A 1 82 ? -3.927 -9.187 -3.131 1.00 95.88 82 VAL A CA 1
ATOM 664 C C . VAL A 1 82 ? -4.036 -8.393 -1.829 1.00 95.88 82 VAL A C 1
ATOM 666 O O . VAL A 1 82 ? -5.147 -8.053 -1.431 1.00 95.88 82 VAL A O 1
ATOM 669 N N . ALA A 1 83 ? -2.911 -8.011 -1.216 1.00 96.88 83 ALA A N 1
ATOM 670 C CA . ALA A 1 83 ? -2.918 -7.173 -0.018 1.00 96.88 83 ALA A CA 1
ATOM 671 C C . ALA A 1 83 ? -3.542 -5.786 -0.279 1.00 96.88 83 ALA A C 1
ATOM 673 O O . ALA A 1 83 ? -4.389 -5.330 0.485 1.00 96.88 83 ALA A O 1
ATOM 674 N N . LEU A 1 84 ? -3.190 -5.123 -1.387 1.00 96.06 84 LEU A N 1
ATOM 675 C CA . LEU A 1 84 ? -3.771 -3.823 -1.751 1.00 96.06 84 LEU A CA 1
ATOM 676 C C . LEU A 1 84 ? -5.277 -3.909 -2.047 1.00 96.06 84 LEU A C 1
ATOM 678 O O . LEU A 1 84 ? -6.032 -3.022 -1.656 1.00 96.06 84 LEU A O 1
ATOM 682 N N . VAL A 1 85 ? -5.723 -4.965 -2.733 1.00 96.31 85 VAL A N 1
ATOM 683 C CA . VAL A 1 85 ? -7.147 -5.211 -3.008 1.00 96.31 85 VAL A CA 1
ATOM 684 C C . VAL A 1 85 ? -7.902 -5.461 -1.709 1.00 96.31 85 VAL A C 1
ATOM 686 O O . VAL A 1 85 ? -8.952 -4.858 -1.505 1.00 96.31 85 V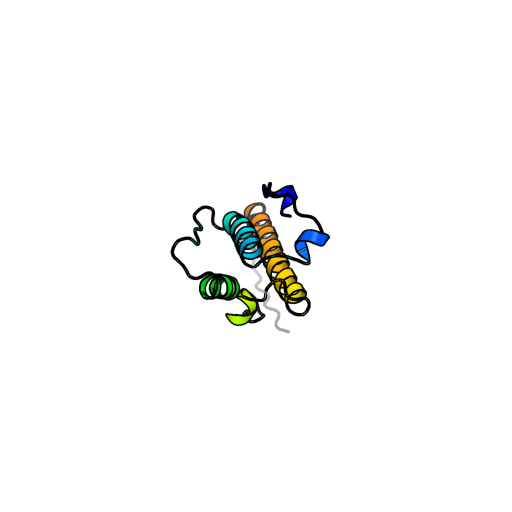AL A O 1
ATOM 689 N N . TRP A 1 86 ? -7.338 -6.262 -0.804 1.00 97.94 86 TRP A N 1
ATOM 690 C CA . TRP A 1 86 ? -7.910 -6.480 0.520 1.00 97.94 86 TRP A CA 1
ATOM 691 C C . TRP A 1 86 ? -8.067 -5.164 1.292 1.00 97.94 86 TRP A C 1
ATOM 693 O O . TRP A 1 86 ? -9.143 -4.889 1.814 1.00 97.94 86 TRP A O 1
ATOM 703 N N . LEU A 1 87 ? -7.048 -4.296 1.280 1.00 96.94 87 LEU A N 1
ATOM 704 C CA . LEU A 1 87 ? -7.119 -2.983 1.930 1.00 96.94 87 LEU A CA 1
ATOM 705 C C . LEU A 1 87 ? -8.232 -2.107 1.331 1.00 96.94 87 LEU A C 1
ATOM 707 O O . LEU A 1 87 ? -8.973 -1.443 2.054 1.00 96.94 87 LEU A O 1
ATOM 711 N N . ILE A 1 88 ? -8.387 -2.128 0.006 1.00 96.62 88 ILE A N 1
ATOM 712 C CA . ILE A 1 88 ? -9.483 -1.440 -0.688 1.00 96.62 88 ILE A CA 1
ATOM 713 C C . ILE A 1 88 ? -10.850 -1.992 -0.255 1.00 96.62 88 ILE A C 1
ATOM 715 O O . ILE A 1 88 ? -11.798 -1.224 -0.092 1.00 96.62 88 ILE A O 1
ATOM 719 N N . ASP A 1 89 ? -10.981 -3.305 -0.085 1.00 96.12 89 ASP A N 1
ATOM 720 C CA . ASP A 1 89 ? -12.239 -3.922 0.334 1.00 96.12 89 ASP A CA 1
ATOM 721 C C . ASP A 1 89 ? -12.566 -3.618 1.802 1.00 96.12 89 ASP A C 1
ATOM 723 O O . ASP A 1 89 ? -13.718 -3.307 2.105 1.00 96.12 89 ASP A O 1
ATOM 727 N N . CYS A 1 90 ? -11.563 -3.561 2.685 1.00 95.62 90 CYS A N 1
ATOM 728 C CA . CYS A 1 90 ? -11.722 -3.035 4.042 1.00 95.62 90 CYS A CA 1
ATOM 729 C C . CYS A 1 90 ? -12.282 -1.606 4.033 1.00 95.62 90 CYS A C 1
ATOM 731 O O . CYS A 1 90 ? -13.178 -1.290 4.814 1.00 95.62 90 CYS A O 1
ATOM 733 N N . TYR A 1 91 ? -11.817 -0.750 3.117 1.00 94.38 91 TYR A N 1
ATOM 734 C CA . TYR A 1 91 ? -12.304 0.626 3.004 1.00 94.38 91 TYR A CA 1
ATOM 735 C C . TYR A 1 91 ? -13.764 0.679 2.549 1.00 94.38 91 TYR A C 1
ATOM 737 O O . TYR A 1 91 ? -14.581 1.407 3.118 1.00 94.38 91 TYR A O 1
ATOM 745 N N . LYS A 1 92 ? -14.124 -0.115 1.536 1.00 93.69 92 LYS A N 1
ATOM 746 C CA . LYS A 1 92 ? -15.516 -0.216 1.074 1.00 93.69 92 LYS A CA 1
ATOM 747 C C . LYS A 1 92 ? -16.441 -0.721 2.180 1.00 93.69 92 LYS A C 1
ATOM 749 O O . LYS A 1 92 ? -17.551 -0.222 2.319 1.00 93.69 92 LYS A O 1
ATOM 754 N N . LEU A 1 93 ? -15.989 -1.696 2.969 1.00 93.75 93 LEU A N 1
ATOM 755 C CA . LEU A 1 93 ? -16.766 -2.218 4.088 1.00 93.75 93 LEU A CA 1
ATOM 756 C C . LEU A 1 93 ? -16.949 -1.157 5.177 1.00 93.75 93 LEU A C 1
ATOM 758 O O . LEU A 1 93 ? -18.068 -0.928 5.625 1.00 93.75 93 LEU A O 1
ATOM 762 N N . PHE A 1 94 ? -15.867 -0.473 5.553 1.00 91.88 94 PHE A N 1
ATOM 763 C CA . PHE A 1 94 ? -15.893 0.608 6.536 1.00 91.88 94 PHE A CA 1
ATOM 764 C C . PHE A 1 94 ? -16.848 1.738 6.126 1.00 91.88 94 PHE A C 1
ATOM 766 O O . PHE A 1 94 ? -17.681 2.176 6.918 1.00 91.88 94 PHE A O 1
ATOM 773 N N . THR A 1 95 ? -16.775 2.181 4.869 1.00 91.56 95 THR A N 1
ATOM 774 C CA . THR A 1 95 ? -17.676 3.216 4.334 1.00 91.56 95 THR A CA 1
ATOM 775 C C . THR A 1 95 ? -19.129 2.753 4.305 1.00 91.56 95 THR A C 1
ATOM 777 O O . THR A 1 95 ? -20.000 3.485 4.770 1.00 91.56 95 THR A O 1
ATOM 780 N N . TYR A 1 96 ? -19.390 1.518 3.868 1.00 91.06 96 TYR A N 1
ATOM 781 C CA . TYR A 1 96 ? -20.731 0.933 3.884 1.00 91.06 96 TYR A CA 1
ATOM 782 C C . TYR A 1 96 ? -21.337 0.883 5.295 1.00 91.06 96 TYR A C 1
ATOM 784 O O . TYR A 1 96 ? -22.487 1.275 5.484 1.00 91.06 96 TYR A O 1
ATOM 792 N N . MET A 1 97 ? -20.560 0.448 6.293 1.00 89.56 97 MET A N 1
ATOM 793 C CA . MET A 1 97 ? -20.991 0.416 7.696 1.00 89.56 97 MET A CA 1
ATOM 794 C C . MET A 1 97 ? -21.272 1.819 8.250 1.00 89.56 97 MET A C 1
ATOM 796 O O . MET A 1 97 ? -22.195 1.994 9.039 1.00 89.56 97 MET A O 1
ATOM 800 N N . LYS A 1 98 ? -20.508 2.832 7.824 1.00 87.31 98 LYS A N 1
ATOM 801 C CA . LYS A 1 98 ? -20.713 4.227 8.242 1.00 87.31 98 LYS A CA 1
ATOM 802 C C . LYS A 1 98 ? -21.985 4.841 7.650 1.00 87.31 98 LYS A C 1
ATOM 804 O O . LYS A 1 98 ? -22.614 5.673 8.296 1.00 87.31 98 LYS A O 1
ATOM 809 N N . GLU A 1 99 ? -22.330 4.481 6.415 1.00 85.50 99 GLU A N 1
ATOM 810 C CA . GLU A 1 99 ? -23.504 5.005 5.700 1.00 85.50 99 GLU A CA 1
ATOM 811 C C . GLU A 1 99 ? -24.807 4.304 6.089 1.00 85.50 99 GLU A C 1
ATOM 813 O O . GLU A 1 99 ? -25.871 4.920 6.049 1.00 85.50 99 GLU A O 1
ATOM 818 N N . LYS A 1 100 ? -24.733 3.031 6.484 1.00 72.81 100 LYS A N 1
ATOM 819 C CA . LYS A 1 100 ? -25.860 2.270 7.021 1.00 72.81 100 LYS A CA 1
ATOM 820 C C . LYS A 1 100 ? -25.595 1.935 8.486 1.00 72.81 100 LYS A C 1
ATOM 822 O O . LYS A 1 100 ? -25.216 0.794 8.768 1.00 72.81 100 LYS A O 1
ATOM 827 N N . PRO A 1 101 ? -25.783 2.888 9.421 1.00 63.66 101 PRO A N 1
ATOM 828 C CA . PRO A 1 101 ? -25.843 2.519 10.827 1.00 63.66 101 PRO A CA 1
ATOM 829 C C . PRO A 1 101 ? -26.902 1.423 10.944 1.00 63.66 101 PRO A C 1
ATOM 831 O O . PRO A 1 101 ? -28.002 1.586 10.415 1.00 63.66 101 PRO A O 1
ATOM 834 N N . GLN A 1 102 ? -26.544 0.275 11.525 1.00 59.28 102 GLN A N 1
ATOM 835 C CA . GLN A 1 102 ? -27.511 -0.791 11.763 1.00 59.28 102 GLN A CA 1
ATOM 836 C C . GLN A 1 102 ? -28.691 -0.171 12.512 1.00 59.28 102 GLN A C 1
ATOM 838 O O . GLN A 1 102 ? -28.556 0.182 13.681 1.00 59.28 102 GLN A O 1
ATOM 843 N N . SER A 1 103 ? -29.840 -0.033 11.849 1.00 55.72 103 SER A N 1
ATOM 844 C CA . SER A 1 103 ? -31.110 0.016 12.551 1.00 55.72 103 SER A CA 1
ATOM 845 C C . SER A 1 103 ? -31.279 -1.379 13.138 1.00 55.72 103 SER A C 1
ATOM 847 O O . SER A 1 103 ? -31.793 -2.298 12.503 1.00 55.72 103 SER A O 1
ATOM 849 N N . PHE A 1 104 ? -30.710 -1.580 14.324 1.00 56.34 104 PHE A N 1
ATOM 850 C CA . PHE A 1 104 ? -31.272 -2.554 15.232 1.00 56.34 104 PHE A CA 1
ATOM 851 C C . PHE A 1 104 ? -32.645 -1.984 15.568 1.00 56.34 104 PHE A C 1
ATOM 853 O O . PHE A 1 104 ? -32.767 -1.105 16.416 1.00 56.34 104 PHE A O 1
ATOM 860 N N . ASP A 1 105 ? -33.659 -2.410 14.821 1.00 53.47 105 ASP A N 1
ATOM 861 C CA . ASP A 1 105 ? -35.033 -2.278 15.270 1.00 53.47 105 ASP A CA 1
ATOM 862 C C . ASP A 1 105 ? -35.127 -3.162 16.524 1.00 53.47 105 ASP A C 1
ATOM 864 O O . ASP A 1 105 ? -35.441 -4.348 16.461 1.00 53.47 105 ASP A O 1
ATOM 868 N N . GLU A 1 106 ? -34.761 -2.595 17.678 1.00 51.53 106 GLU A N 1
ATOM 869 C CA . GLU A 1 106 ? -34.956 -3.183 19.012 1.00 51.53 106 GLU A CA 1
ATOM 870 C C . GLU A 1 106 ? -36.446 -3.300 19.373 1.00 51.53 106 GLU A C 1
ATOM 872 O O . GLU A 1 106 ? -36.812 -3.759 20.452 1.00 51.53 106 GLU A O 1
ATOM 877 N N . GLU A 1 107 ? -37.341 -2.938 18.462 1.00 51.06 107 GLU A N 1
ATOM 878 C CA . GLU A 1 107 ? -38.765 -2.877 18.712 1.00 51.06 107 GLU A CA 1
ATOM 879 C C . GLU A 1 107 ? -39.479 -4.078 18.095 1.00 51.06 107 GLU A C 1
ATOM 881 O O . GLU A 1 107 ? -40.181 -3.956 17.096 1.00 51.06 107 GLU A O 1
ATOM 886 N N . GLN A 1 108 ? -39.307 -5.259 18.709 1.00 50.19 108 GLN A N 1
ATOM 887 C CA . GLN A 1 108 ? -40.382 -6.263 18.714 1.00 50.19 108 GLN A CA 1
ATOM 888 C C . GLN A 1 108 ? -40.361 -7.343 19.812 1.00 50.19 108 GLN A C 1
ATOM 890 O O . GLN A 1 108 ? -41.068 -8.339 19.676 1.00 50.19 108 GLN A O 1
ATOM 895 N N . ILE A 1 109 ? -39.661 -7.163 20.941 1.00 46.66 109 ILE A N 1
ATOM 896 C CA . IL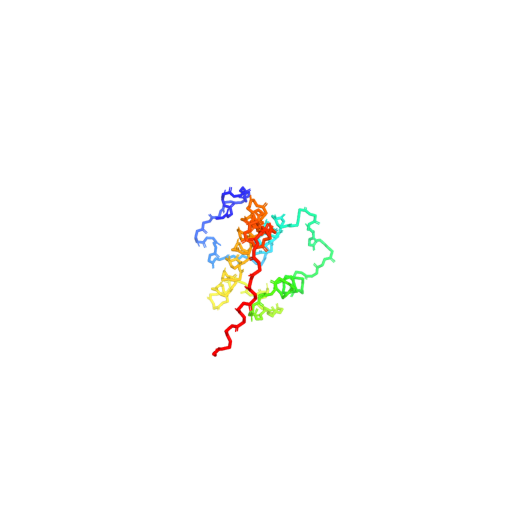E A 1 109 ? -39.928 -7.989 22.142 1.00 46.66 109 ILE A CA 1
ATOM 897 C C . ILE A 1 109 ? -39.932 -7.136 23.419 1.00 46.66 109 ILE A C 1
ATOM 899 O O . ILE A 1 109 ? -39.289 -7.465 24.409 1.00 46.66 109 ILE A O 1
ATOM 903 N N . LEU A 1 110 ? -40.661 -6.018 23.414 1.00 47.72 110 LEU A N 1
ATOM 904 C CA . LEU A 1 110 ? -41.097 -5.383 24.662 1.00 47.72 110 LEU A CA 1
ATOM 905 C C . LEU A 1 110 ? -42.422 -4.633 24.468 1.00 47.72 110 LEU A C 1
ATOM 907 O O . LEU A 1 110 ? -42.501 -3.418 24.588 1.00 47.72 110 LEU A O 1
ATOM 911 N N . GLY A 1 111 ? -43.473 -5.381 24.131 1.00 40.06 111 GLY A N 1
ATOM 912 C CA . GLY A 1 111 ? -44.855 -4.933 24.292 1.00 40.06 111 GLY A CA 1
ATOM 913 C C . GLY A 1 111 ? -45.436 -5.556 25.556 1.00 40.06 111 GLY A C 1
ATOM 914 O O . GLY A 1 111 ? -45.810 -6.728 25.547 1.00 40.06 111 GLY A O 1
ATOM 915 N N . GLU A 1 112 ? -45.458 -4.799 26.648 1.00 40.84 112 GLU A N 1
ATOM 916 C CA . GLU A 1 112 ? -46.048 -5.201 27.924 1.00 40.84 112 GLU A CA 1
ATOM 917 C C . GLU A 1 112 ? -47.569 -5.457 27.820 1.00 40.84 112 GLU A C 1
ATOM 919 O O . GLU A 1 112 ? -48.333 -4.614 27.361 1.00 40.84 112 GLU A O 1
ATOM 924 N N . THR A 1 113 ? -47.960 -6.644 28.312 1.00 57.94 113 THR A N 1
ATOM 925 C CA . THR A 1 113 ? -49.148 -7.018 29.120 1.00 57.94 113 THR A CA 1
ATOM 926 C C . THR A 1 113 ? -50.566 -6.637 28.671 1.00 57.94 113 THR A C 1
ATOM 928 O O . THR A 1 113 ? -50.912 -5.466 28.707 1.00 57.94 113 THR A O 1
ATOM 931 N N . VAL A 1 114 ? -51.446 -7.640 28.493 1.00 43.56 114 VAL A N 1
ATOM 932 C CA . VAL A 1 114 ? -52.512 -8.023 29.456 1.00 43.56 114 VAL A CA 1
ATOM 933 C C . VAL A 1 114 ? -52.822 -9.522 29.261 1.00 43.56 114 VAL A C 1
ATOM 935 O O . VAL A 1 114 ? -52.801 -10.016 28.142 1.00 43.56 114 VAL A O 1
ATOM 938 N N . ASP A 1 115 ? -53.097 -10.213 30.366 1.00 46.00 115 ASP A N 1
ATOM 939 C CA . ASP A 1 115 ? -53.412 -11.640 30.535 1.00 46.00 115 ASP A CA 1
ATOM 940 C C . ASP A 1 115 ? -52.233 -12.619 30.611 1.00 46.00 115 ASP A C 1
ATOM 942 O O . ASP A 1 115 ? -51.603 -13.038 29.641 1.00 46.00 115 ASP A O 1
ATOM 946 N N . GLY A 1 116 ? -51.950 -12.987 31.863 1.00 52.53 116 GLY A N 1
ATOM 947 C CA . GLY A 1 116 ? -50.938 -13.949 32.242 1.00 52.53 116 GLY A CA 1
ATOM 948 C C . GLY A 1 116 ? -51.210 -15.329 31.664 1.00 52.53 116 GLY A C 1
ATOM 949 O O . GLY A 1 116 ? -52.318 -15.836 31.760 1.00 52.53 116 GLY A O 1
ATOM 950 N N . ILE A 1 117 ? -50.155 -15.942 31.139 1.00 48.41 117 ILE A N 1
ATOM 951 C CA . ILE A 1 117 ? -49.742 -17.324 31.396 1.00 48.41 117 ILE A CA 1
ATOM 952 C C . ILE A 1 117 ? -48.297 -17.429 30.887 1.00 48.41 117 ILE A C 1
ATOM 954 O O . ILE A 1 117 ? -48.014 -17.316 29.695 1.00 48.41 117 ILE A O 1
ATOM 958 N N . LEU A 1 118 ? -47.366 -17.642 31.815 1.00 51.31 118 LEU A N 1
ATOM 959 C CA . LEU A 1 118 ? -45.984 -17.988 31.508 1.00 51.31 118 LEU A CA 1
ATOM 960 C C . LEU A 1 118 ? -45.956 -19.463 31.077 1.00 51.31 118 LEU A C 1
ATOM 962 O O . LEU A 1 118 ? -45.987 -20.351 31.927 1.00 51.31 118 LEU A O 1
ATOM 966 N N . HIS A 1 119 ? -45.894 -19.750 29.776 1.00 50.44 119 HIS A N 1
ATOM 967 C CA . HIS A 1 119 ? -45.571 -21.100 29.309 1.00 50.44 119 HIS A CA 1
ATOM 968 C C . HIS A 1 119 ? -44.105 -21.180 28.893 1.00 50.44 119 HIS A C 1
ATOM 970 O O . HIS A 1 119 ? -43.743 -20.973 27.739 1.00 50.44 119 HIS A O 1
ATOM 976 N N . ASN A 1 120 ? -43.267 -21.551 29.860 1.00 41.34 120 ASN A N 1
ATOM 977 C CA . ASN A 1 120 ? -41.977 -22.158 29.576 1.00 41.34 120 ASN A CA 1
ATOM 978 C C . ASN A 1 120 ? -42.233 -23.545 28.958 1.00 41.34 120 ASN A C 1
ATOM 980 O O . ASN A 1 120 ? -42.789 -24.420 29.627 1.00 41.34 120 ASN A O 1
ATOM 984 N N . LYS A 1 121 ? -41.857 -23.754 27.694 1.00 43.06 121 LYS A N 1
ATOM 985 C CA . LYS A 1 121 ? -41.755 -25.097 27.111 1.00 43.06 121 LYS A CA 1
ATOM 986 C C . LYS A 1 121 ? -40.291 -25.413 26.857 1.00 43.06 121 LYS A C 1
ATOM 988 O O . LYS A 1 121 ? -39.716 -25.030 25.847 1.00 43.06 121 LYS A O 1
ATOM 993 N N . VAL A 1 122 ? -39.744 -26.138 27.823 1.00 43.19 122 VAL A N 1
ATOM 994 C CA . VAL A 1 122 ? -38.629 -27.061 27.648 1.00 43.19 122 VAL A CA 1
ATOM 995 C C . VAL A 1 122 ? -38.974 -28.081 26.563 1.00 43.19 122 VAL A C 1
ATOM 997 O O . VAL A 1 122 ? -39.979 -28.779 26.689 1.00 43.19 122 VAL A O 1
ATOM 1000 N N . PHE A 1 123 ? -38.134 -28.160 25.534 1.00 47.44 123 PHE A N 1
ATOM 1001 C CA . PHE A 1 123 ? -37.721 -29.399 24.877 1.00 47.44 123 PHE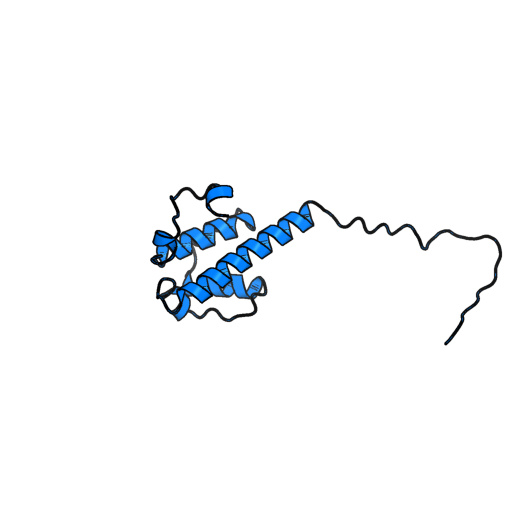 A CA 1
ATOM 1002 C C . PHE A 1 123 ? -36.277 -29.229 24.413 1.00 47.44 123 PHE A C 1
ATOM 1004 O O . PHE A 1 123 ? -35.974 -28.154 23.849 1.00 47.44 123 PHE A O 1
#

Radius of gyration: 22.77 Å; chains: 1; bounding box: 65×42×50 Å

Organism: NCBI:txid8663

InterPro domains:
  IPR005550 Kinetochore protein Ndc80 [PTHR10643] (1-123)
  IPR038273 Ndc80 domain superfamily [G3DSA:1.10.418.30] (1-95)
  IPR055260 Kinetochore protein Ndc80, CH domain [PF03801] (1-94)